Protein AF-A0A2H5BZU1-F1 (afdb_monomer)

Solvent-accessible surface area (backbone atoms only — not comparable to full-atom values): 8465 Å² total; per-residue (Å²): 133,82,84,76,58,63,71,73,36,45,44,80,46,77,59,85,94,47,64,49,40,41,30,18,64,92,43,59,83,38,69,68,54,42,53,54,49,52,53,50,40,70,77,38,72,88,54,76,69,41,77,36,50,61,65,59,49,51,52,54,53,47,52,53,61,74,55,50,79,77,70,82,76,80,48,78,86,78,56,90,83,69,54,72,68,55,54,50,56,51,50,51,55,52,48,35,58,75,69,67,52,92,76,86,80,85,75,86,52,72,82,61,46,72,84,14,84,90,60,76,66,75,76,79,80,86,84,82,83,83,132

Sequence (131 aa):
MDKYNLKDALLFISRGDTHEILIETNQRTRPDVQSNLQELLKLYPDINPKVVSLSELQEAGQDEKNRGPKERIIHLKDLADVSESEKKVLSYFETARKLGASDIHFLISESICHERCNSDPHPTPEIRSRG

pLDDT: mean 72.12, std 15.35, range [36.94, 91.88]

Structure (mmCIF, N/CA/C/O backbone):
data_AF-A0A2H5BZU1-F1
#
_entry.id   AF-A0A2H5BZU1-F1
#
loop_
_atom_site.group_PDB
_atom_site.id
_atom_site.type_symbol
_atom_site.label_atom_id
_atom_site.label_alt_id
_atom_site.label_comp_id
_atom_site.label_asym_id
_atom_site.label_entity_id
_atom_site.label_seq_id
_atom_site.pdbx_PDB_ins_code
_atom_site.Cartn_x
_atom_site.Cartn_y
_atom_site.Cartn_z
_atom_site.occupancy
_atom_site.B_iso_or_equiv
_atom_site.auth_seq_id
_atom_site.auth_comp_id
_atom_site.auth_asym_id
_atom_site.auth_atom_id
_atom_site.pdbx_PDB_model_num
ATOM 1 N N . MET A 1 1 ? 33.506 -2.969 -10.829 1.00 36.94 1 MET A N 1
ATOM 2 C CA . MET A 1 1 ? 32.266 -3.609 -11.311 1.00 36.94 1 MET A CA 1
ATOM 3 C C . MET A 1 1 ? 31.172 -3.214 -10.349 1.00 36.94 1 MET A C 1
ATOM 5 O O . MET A 1 1 ? 31.070 -3.786 -9.269 1.00 36.94 1 MET A O 1
ATOM 9 N N . ASP A 1 2 ? 30.458 -2.155 -10.697 1.00 43.38 2 ASP A N 1
ATOM 10 C CA . ASP A 1 2 ? 29.405 -1.570 -9.880 1.00 43.38 2 ASP A CA 1
ATOM 11 C C . ASP A 1 2 ? 28.259 -2.576 -9.720 1.00 43.38 2 ASP A C 1
ATOM 13 O O . ASP A 1 2 ? 27.741 -3.125 -10.693 1.00 43.38 2 ASP A O 1
ATOM 17 N N . LYS A 1 3 ? 27.907 -2.891 -8.469 1.00 43.06 3 LYS A N 1
ATOM 18 C CA . LYS A 1 3 ? 26.750 -3.730 -8.139 1.00 43.06 3 LYS A CA 1
ATOM 19 C C . LYS A 1 3 ? 25.486 -2.914 -8.417 1.00 43.06 3 LYS A C 1
ATOM 21 O O . LYS A 1 3 ? 24.980 -2.244 -7.524 1.00 43.06 3 LYS A O 1
ATOM 26 N N . TYR A 1 4 ? 24.995 -2.948 -9.651 1.00 53.66 4 TYR A N 1
ATOM 27 C CA . TYR A 1 4 ? 23.706 -2.349 -9.994 1.00 53.66 4 TYR A CA 1
ATOM 28 C C . TYR A 1 4 ? 22.586 -3.071 -9.238 1.00 53.66 4 TYR A C 1
ATOM 30 O O . TYR A 1 4 ? 22.484 -4.299 -9.291 1.00 53.66 4 TYR A O 1
ATOM 38 N N . ASN A 1 5 ? 21.763 -2.319 -8.510 1.00 63.72 5 ASN A N 1
ATOM 39 C CA . ASN A 1 5 ? 20.629 -2.865 -7.779 1.00 63.72 5 ASN A CA 1
ATOM 40 C C . ASN A 1 5 ? 19.533 -3.232 -8.789 1.00 63.72 5 ASN A C 1
ATOM 42 O O . ASN A 1 5 ? 19.166 -2.405 -9.618 1.00 63.72 5 ASN A O 1
ATOM 46 N N . LEU A 1 6 ? 18.990 -4.453 -8.735 1.00 72.25 6 LEU A N 1
ATOM 47 C CA . LEU A 1 6 ? 17.905 -4.876 -9.635 1.00 72.25 6 LEU A CA 1
ATOM 48 C C . LEU A 1 6 ? 16.691 -3.932 -9.542 1.00 72.25 6 LEU A C 1
ATOM 50 O O . LEU A 1 6 ? 15.992 -3.728 -10.530 1.00 72.25 6 LEU A O 1
ATOM 54 N N . LYS A 1 7 ? 16.511 -3.285 -8.381 1.00 70.56 7 LYS A N 1
ATOM 55 C CA . LYS A 1 7 ? 15.482 -2.266 -8.136 1.00 70.56 7 LYS A CA 1
ATOM 56 C C . LYS A 1 7 ? 15.614 -1.009 -8.997 1.00 70.56 7 LYS A C 1
ATOM 58 O O . LYS A 1 7 ? 14.635 -0.288 -9.100 1.00 70.56 7 LYS A O 1
ATOM 63 N N . ASP A 1 8 ? 16.774 -0.757 -9.603 1.00 79.56 8 ASP A N 1
ATOM 64 C CA . ASP A 1 8 ? 16.993 0.371 -10.521 1.00 79.56 8 ASP A CA 1
ATOM 65 C C . ASP A 1 8 ? 16.670 0.002 -11.983 1.00 79.56 8 ASP A C 1
ATOM 67 O O . ASP A 1 8 ? 16.824 0.825 -12.885 1.00 79.56 8 ASP A O 1
ATOM 71 N N . ALA A 1 9 ? 16.260 -1.245 -12.239 1.00 84.88 9 ALA A N 1
ATOM 72 C CA . ALA A 1 9 ? 16.025 -1.779 -13.580 1.00 84.88 9 ALA A CA 1
ATOM 73 C C . ALA A 1 9 ? 14.658 -2.460 -13.738 1.00 84.88 9 ALA A C 1
ATOM 75 O O . ALA A 1 9 ? 14.076 -2.426 -14.822 1.00 84.88 9 ALA A O 1
ATOM 76 N N . LEU A 1 10 ? 14.155 -3.083 -12.671 1.00 88.69 10 LEU A N 1
ATOM 77 C CA . LEU A 1 10 ? 12.890 -3.804 -12.635 1.00 88.69 10 LEU A CA 1
ATOM 78 C C . LEU A 1 10 ? 12.210 -3.555 -11.289 1.00 88.69 10 LEU A C 1
ATOM 80 O O . LEU A 1 10 ? 12.791 -3.813 -10.233 1.00 88.69 10 LEU A O 1
ATOM 84 N N . LEU A 1 11 ? 10.966 -3.091 -11.333 1.00 88.06 11 LEU A N 1
ATOM 85 C CA . LEU A 1 11 ? 10.141 -2.881 -10.152 1.00 88.06 11 LEU A CA 1
ATOM 86 C C . LEU A 1 11 ? 8.816 -3.622 -10.320 1.00 88.06 11 LEU A C 1
ATOM 88 O O . LEU A 1 11 ? 8.117 -3.455 -11.317 1.00 88.06 11 LEU A O 1
ATOM 92 N N . PHE A 1 12 ? 8.477 -4.435 -9.328 1.00 87.00 12 PHE A N 1
ATOM 93 C CA . PHE A 1 12 ? 7.174 -5.073 -9.214 1.00 87.00 12 PHE A CA 1
ATOM 94 C C . PHE A 1 12 ? 6.383 -4.377 -8.115 1.00 87.00 12 PHE A C 1
ATOM 96 O O . PHE A 1 12 ? 6.884 -4.225 -7.002 1.00 87.00 12 PHE A O 1
ATOM 103 N N . ILE A 1 13 ? 5.165 -3.965 -8.445 1.00 83.50 13 ILE A N 1
ATOM 104 C CA . ILE A 1 13 ? 4.262 -3.219 -7.576 1.00 83.50 13 ILE A CA 1
ATOM 105 C C . ILE A 1 13 ? 3.008 -4.069 -7.382 1.00 83.50 13 ILE A C 1
ATOM 107 O O . ILE A 1 13 ? 2.349 -4.438 -8.354 1.00 83.50 13 ILE A O 1
ATOM 111 N N . SER A 1 14 ? 2.658 -4.359 -6.128 1.00 78.50 14 SER A N 1
ATOM 112 C CA . SER A 1 14 ? 1.437 -5.092 -5.772 1.00 78.50 14 SER A CA 1
ATOM 113 C C . SER A 1 14 ? 0.531 -4.205 -4.918 1.00 78.50 14 SER A C 1
ATOM 115 O O . SER A 1 14 ? 0.868 -3.809 -3.803 1.00 78.50 14 SER A O 1
ATOM 117 N N . ARG A 1 15 ? -0.638 -3.863 -5.461 1.00 77.19 15 ARG A N 1
ATOM 118 C CA . ARG A 1 15 ? -1.655 -2.998 -4.855 1.00 77.19 15 ARG A CA 1
ATOM 119 C C . ARG A 1 15 ? -2.954 -3.794 -4.711 1.00 77.19 15 ARG A C 1
ATOM 121 O O . ARG A 1 15 ? -3.864 -3.672 -5.532 1.00 77.19 15 ARG A O 1
ATOM 128 N N . GLY A 1 16 ? -3.051 -4.592 -3.647 1.00 71.44 16 GLY A N 1
ATOM 129 C CA . GLY A 1 16 ? -4.201 -5.482 -3.435 1.00 71.44 16 GLY A CA 1
ATOM 130 C C . GLY A 1 16 ? -4.280 -6.519 -4.555 1.00 71.44 16 GLY A C 1
ATOM 131 O O . GLY A 1 16 ? -3.318 -7.245 -4.765 1.00 71.44 16 GLY A O 1
ATOM 132 N N . ASP A 1 17 ? -5.384 -6.535 -5.303 1.00 75.69 17 ASP A N 1
ATOM 133 C CA . ASP A 1 17 ? -5.557 -7.422 -6.464 1.00 75.69 17 ASP A CA 1
ATOM 134 C C . ASP A 1 17 ? -4.888 -6.898 -7.749 1.00 75.69 17 ASP A C 1
ATOM 136 O O . ASP A 1 17 ? -4.773 -7.621 -8.740 1.00 75.69 17 ASP A O 1
ATOM 140 N N . THR A 1 18 ? -4.437 -5.639 -7.759 1.00 77.44 18 THR A N 1
ATOM 141 C CA . THR A 1 18 ? -3.787 -5.035 -8.931 1.00 77.44 18 THR A CA 1
ATOM 142 C C . THR A 1 18 ? -2.274 -5.182 -8.856 1.00 77.44 18 THR A C 1
ATOM 144 O O . THR A 1 18 ? -1.656 -4.883 -7.836 1.00 77.44 18 THR A O 1
ATOM 147 N N . HIS A 1 19 ? -1.674 -5.629 -9.953 1.00 83.81 19 HIS A N 1
ATOM 148 C CA . HIS A 1 19 ? -0.247 -5.891 -10.049 1.00 83.81 19 HIS A CA 1
ATOM 149 C C . HIS A 1 19 ? 0.323 -5.159 -11.264 1.00 83.81 19 HIS A C 1
ATOM 151 O O . HIS A 1 19 ? -0.238 -5.225 -12.357 1.00 83.81 19 HIS A O 1
ATOM 157 N N . GLU A 1 20 ? 1.440 -4.463 -11.077 1.00 87.50 20 GLU A N 1
ATOM 158 C CA . GLU A 1 20 ? 2.120 -3.701 -12.122 1.00 87.50 20 GLU A CA 1
ATOM 159 C C . GLU A 1 20 ? 3.602 -4.089 -12.170 1.00 87.50 20 GLU A C 1
ATOM 161 O O . GLU A 1 20 ? 4.268 -4.219 -11.141 1.00 87.50 20 GLU A O 1
ATOM 166 N N . ILE A 1 21 ? 4.131 -4.261 -13.382 1.00 89.69 21 ILE A N 1
ATOM 167 C CA . ILE A 1 21 ? 5.553 -4.521 -13.624 1.00 89.69 21 ILE A CA 1
ATOM 168 C C . ILE A 1 21 ? 6.119 -3.330 -14.396 1.00 89.69 21 ILE A C 1
ATOM 170 O O . ILE A 1 21 ? 5.655 -3.035 -15.498 1.00 89.69 21 ILE A O 1
ATOM 174 N N . LEU A 1 22 ? 7.123 -2.661 -13.832 1.00 90.19 22 LEU A N 1
ATOM 175 C CA . LEU A 1 22 ? 7.836 -1.547 -14.453 1.00 90.19 22 LEU A CA 1
ATOM 176 C C . LEU A 1 22 ? 9.262 -1.969 -14.814 1.00 90.19 22 LEU A C 1
ATOM 178 O O . LEU A 1 22 ? 9.968 -2.551 -13.992 1.00 90.19 22 LEU A O 1
ATOM 182 N N . ILE A 1 23 ? 9.693 -1.646 -16.032 1.00 91.88 23 ILE A N 1
ATOM 183 C CA . ILE A 1 23 ? 11.034 -1.953 -16.543 1.00 91.88 23 ILE A CA 1
ATOM 184 C C . ILE A 1 23 ? 11.688 -0.664 -17.019 1.00 91.88 23 ILE A C 1
ATOM 186 O O . ILE A 1 23 ? 11.092 0.088 -17.790 1.00 91.88 23 ILE A O 1
ATOM 190 N N . GLU A 1 24 ? 12.935 -0.432 -16.623 1.00 91.00 24 GLU A N 1
ATOM 191 C CA . GLU A 1 24 ? 13.690 0.717 -17.108 1.00 91.00 24 GLU A CA 1
ATOM 192 C C . GLU A 1 24 ? 14.100 0.524 -18.581 1.00 91.00 24 GLU A C 1
ATOM 194 O O . GLU A 1 24 ? 14.585 -0.533 -19.001 1.00 91.00 24 GLU A O 1
ATOM 199 N N . THR A 1 25 ? 13.888 1.569 -19.381 1.00 88.06 25 THR A N 1
ATOM 200 C CA . THR A 1 25 ? 14.036 1.559 -20.844 1.00 88.06 25 THR A CA 1
ATOM 201 C C . THR A 1 25 ? 15.414 1.092 -21.311 1.00 88.06 25 THR A C 1
ATOM 203 O O . THR A 1 25 ? 15.505 0.267 -22.225 1.00 88.06 25 THR A O 1
ATOM 206 N N . ASN A 1 26 ? 16.482 1.595 -20.692 1.00 86.00 26 ASN A N 1
ATOM 207 C CA . ASN A 1 26 ? 17.861 1.324 -21.100 1.00 86.00 26 ASN A CA 1
ATOM 208 C C . ASN A 1 26 ? 18.381 -0.030 -20.601 1.00 86.00 26 ASN A C 1
ATOM 210 O O . ASN A 1 26 ? 19.375 -0.544 -21.110 1.00 86.00 26 ASN A O 1
ATOM 214 N N . GLN A 1 27 ? 17.696 -0.634 -19.635 1.00 84.00 27 GLN A N 1
ATOM 215 C CA . GLN A 1 27 ? 18.112 -1.869 -18.979 1.00 84.00 27 GLN A CA 1
ATOM 216 C C . GLN A 1 27 ? 17.268 -3.086 -19.365 1.00 84.00 27 GLN A C 1
ATOM 218 O O . GLN A 1 27 ? 17.592 -4.208 -18.972 1.00 84.00 27 GLN A O 1
ATOM 223 N N . ARG A 1 28 ? 16.244 -2.902 -20.207 1.00 81.00 28 ARG A N 1
ATOM 224 C CA . ARG A 1 28 ? 15.344 -3.974 -20.661 1.00 81.00 28 ARG A CA 1
ATOM 225 C C . ARG A 1 28 ? 16.045 -5.139 -21.360 1.00 81.00 28 ARG A C 1
ATOM 227 O O . ARG A 1 28 ? 15.513 -6.237 -21.360 1.00 81.00 28 ARG A O 1
ATOM 234 N N . THR A 1 29 ? 17.197 -4.928 -21.995 1.00 83.50 29 THR A N 1
ATOM 235 C CA . THR A 1 29 ? 17.931 -5.983 -22.721 1.00 83.50 29 THR A CA 1
ATOM 236 C C . THR A 1 29 ? 18.884 -6.768 -21.826 1.00 83.50 29 THR A C 1
ATOM 238 O O . THR A 1 29 ? 19.500 -7.729 -22.288 1.00 83.50 29 THR A O 1
ATOM 241 N N . ARG A 1 30 ? 19.023 -6.381 -20.551 1.00 85.06 30 ARG A N 1
ATOM 242 C CA . ARG A 1 30 ? 19.915 -7.075 -19.630 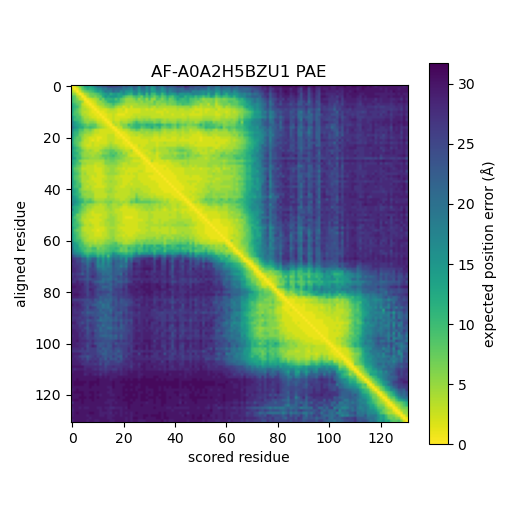1.00 85.06 30 ARG A CA 1
ATOM 243 C C . ARG A 1 30 ? 19.399 -8.494 -19.341 1.00 85.06 30 ARG A C 1
ATOM 245 O O . ARG A 1 30 ? 18.204 -8.673 -19.097 1.00 85.06 30 ARG A O 1
ATOM 252 N N . PRO A 1 31 ? 20.282 -9.507 -19.326 1.00 84.25 31 PRO A N 1
ATOM 253 C CA . PRO A 1 31 ? 19.879 -10.905 -19.173 1.00 84.25 31 PRO A CA 1
ATOM 254 C C . PRO A 1 31 ? 19.283 -11.219 -17.793 1.00 84.25 31 PRO A C 1
ATOM 256 O O . PRO A 1 31 ? 18.370 -12.037 -17.682 1.00 84.25 31 PRO A O 1
ATOM 259 N N . ASP A 1 32 ? 19.756 -10.552 -16.741 1.00 86.06 32 ASP A N 1
ATOM 260 C CA . ASP A 1 32 ? 19.226 -10.680 -15.382 1.00 86.06 32 ASP A CA 1
ATOM 261 C C . ASP A 1 32 ? 17.823 -10.070 -15.256 1.00 86.06 32 ASP A C 1
ATOM 263 O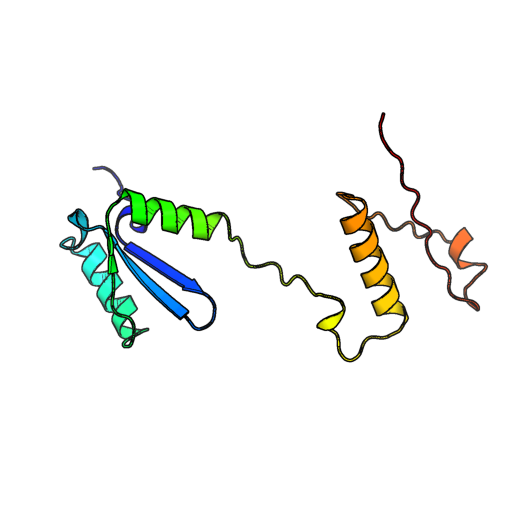 O . ASP A 1 32 ? 16.922 -10.715 -14.720 1.00 86.06 32 ASP A O 1
ATOM 267 N N . VAL A 1 33 ? 17.603 -8.882 -15.824 1.00 86.19 33 VAL A N 1
ATOM 268 C CA . VAL A 1 33 ? 16.281 -8.235 -15.890 1.00 86.19 33 VAL A CA 1
ATOM 269 C C . VAL A 1 33 ? 15.292 -9.095 -16.677 1.00 86.19 33 VAL A C 1
ATOM 271 O O . VAL A 1 33 ? 14.182 -9.328 -16.210 1.00 86.19 33 VAL A O 1
ATOM 274 N N . GLN A 1 34 ? 15.702 -9.626 -17.832 1.00 87.06 34 GLN A N 1
ATOM 275 C CA . GLN A 1 34 ? 14.872 -10.505 -18.664 1.00 87.06 34 GLN A CA 1
ATOM 276 C C . GLN A 1 34 ? 14.484 -11.804 -17.949 1.00 87.06 34 GLN A C 1
ATOM 278 O O . GLN A 1 34 ? 13.329 -12.218 -18.021 1.00 87.06 34 GLN A O 1
ATOM 283 N N . SER A 1 35 ? 15.420 -12.424 -17.226 1.00 86.19 35 SER A N 1
ATOM 284 C CA . SER A 1 35 ? 15.147 -13.657 -16.475 1.00 86.19 35 SER A CA 1
ATOM 285 C C . SER A 1 35 ? 14.107 -13.425 -15.374 1.00 86.19 35 SER A C 1
ATOM 287 O O . SER A 1 35 ? 13.136 -14.172 -15.280 1.00 86.19 35 SER A O 1
ATOM 289 N N . ASN A 1 36 ? 14.259 -12.344 -14.598 1.00 86.19 36 ASN A N 1
ATOM 290 C CA . ASN A 1 36 ? 13.309 -11.978 -13.541 1.00 86.19 36 ASN A CA 1
ATOM 291 C C . ASN A 1 36 ? 11.950 -11.544 -14.111 1.00 86.19 36 ASN A C 1
ATOM 293 O O . ASN A 1 36 ? 10.905 -11.892 -13.570 1.00 86.19 36 ASN A O 1
ATOM 297 N N . LEU A 1 37 ? 11.946 -10.818 -15.231 1.00 87.25 37 LEU A N 1
ATOM 298 C CA . LEU A 1 37 ? 10.717 -10.442 -15.922 1.00 87.25 37 LEU A CA 1
ATOM 299 C C . LEU A 1 37 ? 9.938 -11.677 -16.386 1.00 87.25 37 LEU A C 1
ATOM 301 O O . LEU A 1 37 ? 8.728 -11.742 -16.195 1.00 87.25 37 LEU A O 1
ATOM 305 N N . GLN A 1 38 ? 10.616 -12.667 -16.970 1.00 87.25 38 GLN A N 1
ATOM 306 C CA . GLN A 1 38 ? 9.970 -13.914 -17.380 1.00 87.25 38 GLN A CA 1
ATOM 307 C C . GLN A 1 38 ? 9.389 -14.683 -16.194 1.00 87.25 38 GLN A C 1
ATOM 309 O O . GLN A 1 38 ? 8.321 -15.276 -16.320 1.00 87.25 38 GLN A O 1
ATOM 314 N N . GLU A 1 39 ? 10.070 -14.685 -15.050 1.00 87.31 39 GLU A N 1
ATOM 315 C CA . GLU A 1 39 ? 9.555 -15.303 -13.829 1.00 87.31 39 GLU A CA 1
ATOM 316 C C . GLU A 1 39 ? 8.286 -14.594 -13.332 1.00 87.31 39 GLU A C 1
ATOM 318 O O . GLU A 1 39 ? 7.284 -15.256 -13.062 1.00 87.31 39 GLU A O 1
ATOM 323 N N . LEU A 1 40 ? 8.268 -13.256 -13.334 1.00 85.88 40 LEU A N 1
ATOM 324 C CA . LEU A 1 40 ? 7.079 -12.471 -12.989 1.00 85.88 40 LEU A CA 1
ATOM 325 C C . LEU A 1 40 ? 5.917 -12.699 -13.964 1.00 85.88 40 LEU A C 1
ATOM 327 O O . LEU A 1 40 ? 4.785 -12.855 -13.521 1.00 85.88 40 LEU A O 1
ATOM 331 N N . LEU A 1 41 ? 6.176 -12.784 -15.271 1.00 87.50 41 LEU A N 1
ATOM 332 C CA . LEU A 1 41 ? 5.136 -13.050 -16.275 1.00 87.50 41 LEU A CA 1
ATOM 333 C C . LEU A 1 41 ? 4.573 -14.475 -16.191 1.00 87.50 41 LEU A C 1
ATOM 335 O O . LEU A 1 41 ? 3.419 -14.699 -16.542 1.00 87.50 41 LEU A O 1
ATOM 339 N N . LYS A 1 42 ? 5.356 -15.449 -15.708 1.00 87.88 42 LYS A N 1
ATOM 340 C CA . LYS A 1 42 ? 4.845 -16.800 -15.419 1.00 87.88 42 LYS A CA 1
ATOM 341 C C . LYS A 1 42 ? 3.899 -16.807 -14.222 1.00 87.88 42 LYS A C 1
ATOM 343 O O . LYS A 1 42 ? 2.928 -17.555 -14.230 1.00 87.88 42 LYS A O 1
ATOM 348 N N . LEU A 1 43 ? 4.205 -16.011 -13.198 1.00 85.25 43 LEU A N 1
ATOM 349 C CA . LEU A 1 43 ? 3.376 -15.883 -11.998 1.00 85.25 43 LEU A CA 1
ATOM 350 C C . LEU A 1 43 ? 2.124 -15.034 -12.253 1.00 85.25 43 LEU A C 1
ATOM 352 O O . LEU A 1 43 ? 1.078 -15.304 -11.669 1.00 85.25 43 LEU A O 1
ATOM 356 N N . TYR A 1 44 ? 2.226 -14.044 -13.141 1.00 85.50 44 TYR A N 1
ATOM 357 C CA . TYR A 1 44 ? 1.164 -13.094 -13.448 1.00 85.50 44 TYR A CA 1
ATOM 358 C C . TYR A 1 44 ? 1.015 -12.891 -14.969 1.00 85.50 44 TYR A C 1
ATOM 360 O O . TYR A 1 44 ? 1.475 -11.883 -15.514 1.00 85.50 44 TYR A O 1
ATOM 368 N N . PRO A 1 45 ? 0.374 -13.840 -15.671 1.00 82.56 45 PRO A N 1
ATOM 369 C CA . PRO A 1 45 ? 0.287 -13.833 -17.134 1.00 82.56 45 PRO A CA 1
ATOM 370 C C . PRO A 1 45 ? -0.578 -12.698 -17.701 1.00 82.56 45 PRO A C 1
ATOM 372 O O . PRO A 1 45 ? -0.385 -12.303 -18.848 1.00 82.56 45 PRO A O 1
ATOM 375 N N . ASP A 1 46 ? -1.502 -12.152 -16.907 1.00 84.25 46 ASP A N 1
ATOM 376 C CA . ASP A 1 46 ? -2.412 -11.077 -17.324 1.00 84.25 46 ASP A CA 1
ATOM 377 C C . ASP A 1 46 ? -1.797 -9.666 -17.219 1.00 84.25 46 ASP A C 1
ATOM 379 O O . ASP A 1 46 ? -2.425 -8.679 -17.611 1.00 84.25 46 ASP A O 1
ATOM 383 N N . ILE A 1 47 ? -0.570 -9.536 -16.696 1.00 86.94 47 ILE A N 1
ATOM 384 C CA . ILE A 1 47 ? 0.095 -8.235 -16.547 1.00 86.94 47 ILE A CA 1
ATOM 385 C C . ILE A 1 47 ? 0.88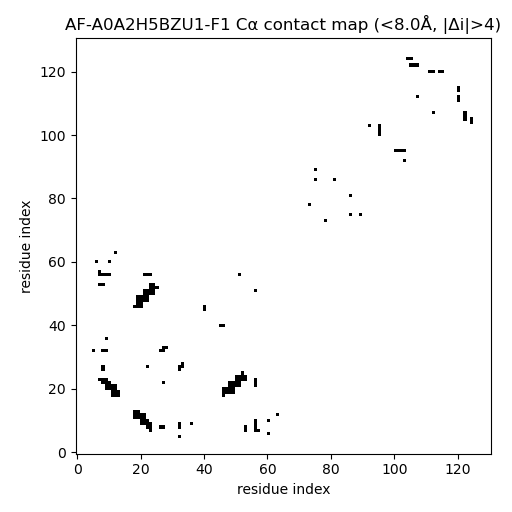1 -7.890 -17.807 1.00 86.94 47 ILE A C 1
ATOM 387 O O . ILE A 1 47 ? 1.806 -8.596 -18.205 1.00 86.94 47 ILE A O 1
ATOM 391 N N . ASN A 1 48 ? 0.600 -6.711 -18.360 1.00 87.69 48 ASN A N 1
ATOM 392 C CA . ASN A 1 48 ? 1.439 -6.109 -19.389 1.00 87.69 48 ASN A CA 1
ATOM 393 C C . ASN A 1 48 ? 2.537 -5.248 -18.742 1.00 87.69 48 ASN A C 1
ATOM 395 O O . ASN A 1 48 ? 2.217 -4.251 -18.088 1.00 87.69 48 ASN A O 1
ATOM 399 N N . PRO A 1 49 ? 3.827 -5.587 -18.916 1.00 87.69 49 PRO A N 1
ATOM 400 C CA . PRO A 1 49 ? 4.912 -4.818 -18.329 1.00 87.69 49 PRO A CA 1
ATOM 401 C C . PRO A 1 49 ? 5.052 -3.456 -19.016 1.00 87.69 49 PRO A C 1
ATOM 403 O O . PRO A 1 49 ? 5.069 -3.353 -20.245 1.00 87.69 49 PRO A O 1
ATOM 406 N N . LYS A 1 50 ? 5.189 -2.398 -18.214 1.00 91.12 50 LYS A N 1
ATOM 407 C CA . LYS A 1 50 ? 5.346 -1.024 -18.687 1.00 91.12 50 LYS A CA 1
ATOM 408 C C . LYS A 1 50 ? 6.823 -0.652 -18.732 1.00 91.12 50 LYS A C 1
ATOM 410 O O . LYS A 1 50 ? 7.543 -0.766 -17.743 1.00 91.12 50 LYS A O 1
ATOM 415 N N . VAL A 1 51 ? 7.263 -0.166 -19.885 1.00 90.44 51 VAL A N 1
ATOM 416 C CA . VAL A 1 51 ? 8.608 0.388 -20.049 1.00 90.44 51 VAL A CA 1
ATOM 417 C C . VAL A 1 51 ? 8.580 1.858 -19.635 1.00 90.44 51 VAL A C 1
ATOM 419 O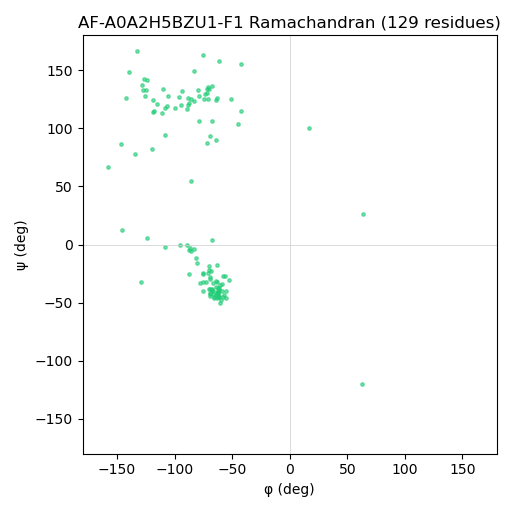 O . VAL A 1 51 ? 7.748 2.616 -20.131 1.00 90.44 51 VAL A O 1
ATOM 422 N N . VAL A 1 52 ? 9.456 2.239 -18.710 1.00 89.75 52 VAL A N 1
ATOM 423 C CA . VAL A 1 52 ? 9.519 3.576 -18.101 1.00 89.75 52 VAL A CA 1
ATOM 424 C C . VAL A 1 52 ? 10.956 4.105 -18.081 1.00 89.75 52 VAL A C 1
ATOM 426 O O . VAL A 1 52 ? 11.916 3.370 -18.340 1.00 89.75 52 VAL A O 1
ATOM 429 N N . SER A 1 53 ? 11.126 5.395 -17.813 1.00 89.62 53 SER A N 1
ATOM 430 C CA . SER A 1 53 ? 12.434 6.004 -17.555 1.00 89.62 53 SER A CA 1
ATOM 431 C C . SER A 1 53 ? 12.965 5.654 -16.158 1.00 89.62 53 SER A C 1
ATOM 433 O O . SER A 1 53 ? 12.216 5.224 -15.278 1.00 89.62 53 SER A O 1
ATOM 435 N N . LEU A 1 54 ? 14.269 5.856 -15.933 1.00 87.62 54 LEU A N 1
ATOM 436 C CA . LEU A 1 54 ? 14.888 5.635 -14.620 1.00 87.62 54 LEU A CA 1
ATOM 437 C C . LEU A 1 54 ? 14.244 6.505 -13.529 1.00 87.62 54 LEU A C 1
ATOM 439 O O . LEU A 1 54 ? 14.011 6.016 -12.428 1.00 87.62 54 LEU A O 1
ATOM 443 N N . SER A 1 55 ? 13.927 7.766 -13.842 1.00 85.00 55 SER A N 1
ATOM 444 C CA . SER A 1 55 ? 13.266 8.689 -12.913 1.00 85.00 55 SER A CA 1
ATOM 445 C C . SER A 1 55 ? 11.899 8.163 -12.485 1.00 85.00 55 SER A C 1
ATOM 447 O O . SER A 1 55 ? 11.666 8.004 -11.293 1.00 85.00 55 SER A O 1
ATOM 449 N N . GLU A 1 56 ? 11.058 7.762 -13.440 1.00 85.12 56 GLU A N 1
ATOM 450 C CA . GLU A 1 56 ? 9.729 7.208 -13.147 1.00 85.12 56 GLU A CA 1
ATOM 451 C C . GLU A 1 56 ? 9.805 5.919 -12.316 1.00 85.12 56 GLU A C 1
ATOM 453 O O . GLU A 1 56 ? 8.985 5.694 -11.426 1.00 85.12 56 GLU A O 1
ATOM 458 N N . LEU A 1 57 ? 10.798 5.064 -12.583 1.00 86.94 57 LEU A N 1
ATOM 459 C CA . LEU A 1 57 ? 11.008 3.826 -11.833 1.00 86.94 57 LEU A CA 1
ATOM 460 C C . LEU A 1 57 ? 11.447 4.105 -10.385 1.00 86.94 57 LEU A C 1
ATOM 462 O O . LEU A 1 57 ? 10.980 3.448 -9.453 1.00 86.94 57 LEU A O 1
ATOM 466 N N . GLN A 1 58 ? 12.304 5.110 -10.183 1.00 84.62 58 GLN A N 1
ATOM 467 C CA . GLN A 1 58 ? 12.728 5.562 -8.857 1.00 84.62 58 GLN A CA 1
ATOM 468 C C . GLN A 1 58 ? 11.594 6.243 -8.087 1.00 84.62 58 GLN A C 1
ATOM 470 O O . GLN A 1 58 ? 11.425 5.962 -6.900 1.00 84.62 58 GLN A O 1
ATOM 475 N N . GLU A 1 59 ? 10.800 7.089 -8.745 1.00 83.12 59 GLU A N 1
ATOM 476 C CA . GLU A 1 59 ? 9.610 7.724 -8.169 1.00 83.12 59 GLU A CA 1
ATOM 477 C C . GLU A 1 59 ? 8.600 6.667 -7.712 1.00 83.12 59 GLU A C 1
ATOM 479 O O . GLU A 1 59 ? 8.169 6.678 -6.558 1.00 83.12 59 GLU A O 1
ATOM 484 N N . ALA A 1 60 ? 8.304 5.679 -8.561 1.00 80.00 60 ALA A N 1
ATOM 485 C CA . ALA A 1 60 ? 7.419 4.573 -8.208 1.00 80.00 60 ALA A CA 1
ATOM 486 C C . ALA A 1 60 ? 7.963 3.735 -7.034 1.00 80.00 60 ALA A C 1
ATOM 488 O O . ALA A 1 60 ? 7.207 3.343 -6.144 1.00 80.00 60 ALA A O 1
ATOM 489 N N . GLY A 1 61 ? 9.279 3.504 -6.987 1.00 77.12 61 GLY A N 1
ATOM 490 C CA . GLY A 1 61 ? 9.934 2.807 -5.878 1.00 77.12 61 GLY A CA 1
ATOM 491 C C . GLY A 1 61 ? 9.953 3.603 -4.565 1.00 77.12 61 GLY A C 1
ATOM 492 O O . GLY A 1 61 ? 9.949 3.009 -3.483 1.00 77.12 61 GLY A O 1
ATOM 493 N N . GLN A 1 62 ? 9.967 4.937 -4.631 1.00 71.88 62 GLN A N 1
ATOM 494 C CA . GLN A 1 62 ? 9.833 5.808 -3.460 1.00 71.88 62 GLN A CA 1
ATOM 495 C C . GLN A 1 62 ? 8.390 5.857 -2.951 1.00 71.88 62 GLN A C 1
ATOM 497 O O . GLN A 1 62 ? 8.189 5.806 -1.738 1.00 71.88 62 GLN A O 1
ATOM 502 N N . ASP A 1 63 ? 7.395 5.892 -3.842 1.00 65.31 63 ASP A N 1
ATOM 503 C CA . ASP A 1 63 ? 5.975 5.841 -3.468 1.00 65.31 63 ASP A CA 1
ATOM 504 C C . ASP A 1 63 ? 5.641 4.517 -2.757 1.00 65.31 63 ASP A C 1
ATOM 506 O O . ASP A 1 63 ? 4.984 4.526 -1.720 1.00 65.31 63 ASP A O 1
ATOM 510 N N . GLU A 1 64 ? 6.187 3.388 -3.229 1.00 64.69 64 GLU A N 1
ATOM 511 C CA . GLU A 1 64 ? 6.082 2.077 -2.563 1.00 64.69 64 GLU A CA 1
ATOM 512 C C . GLU A 1 64 ? 6.741 2.063 -1.172 1.00 64.69 64 GLU A C 1
ATOM 514 O O . GLU A 1 64 ? 6.189 1.507 -0.225 1.00 64.69 64 GLU A O 1
ATOM 519 N N . LYS A 1 65 ? 7.912 2.694 -1.005 1.00 60.97 65 LYS A N 1
ATOM 520 C CA . LYS A 1 65 ? 8.589 2.779 0.304 1.00 60.97 65 LYS A CA 1
ATOM 521 C C . LYS A 1 65 ? 7.871 3.692 1.295 1.00 60.97 65 LYS A C 1
ATOM 523 O O . LYS A 1 65 ? 7.853 3.387 2.485 1.00 60.97 65 LYS A O 1
ATOM 528 N N . ASN A 1 66 ? 7.319 4.808 0.822 1.00 53.72 66 ASN A N 1
ATOM 529 C CA . ASN A 1 66 ? 6.553 5.742 1.650 1.00 53.72 66 ASN A CA 1
ATOM 530 C C . ASN A 1 66 ? 5.157 5.195 1.980 1.00 53.72 66 ASN A C 1
ATOM 532 O O . ASN A 1 66 ? 4.609 5.509 3.034 1.00 53.72 66 ASN A O 1
ATOM 536 N N . ARG A 1 67 ? 4.611 4.311 1.138 1.00 53.16 67 ARG A N 1
ATOM 537 C CA . ARG A 1 67 ? 3.451 3.463 1.444 1.00 53.16 67 ARG A CA 1
ATOM 538 C C . ARG A 1 67 ? 3.890 2.178 2.141 1.00 53.16 67 ARG A C 1
ATOM 540 O O . ARG A 1 67 ? 3.537 1.082 1.704 1.00 53.16 67 ARG A O 1
ATOM 547 N N . GLY A 1 68 ? 4.630 2.324 3.247 1.00 47.59 68 GLY A N 1
ATOM 548 C CA . GLY A 1 68 ? 4.868 1.238 4.200 1.00 47.59 68 GLY A CA 1
ATOM 549 C C . GLY A 1 68 ? 3.579 0.444 4.463 1.00 47.59 68 GLY A C 1
ATOM 550 O O . GLY A 1 68 ? 2.492 0.985 4.229 1.00 47.59 68 GLY A O 1
ATOM 551 N N . PRO A 1 69 ? 3.691 -0.834 4.883 1.00 46.78 69 PRO A N 1
ATOM 552 C CA . PRO A 1 69 ? 2.582 -1.790 4.901 1.00 46.78 69 PRO A CA 1
ATOM 553 C C . PRO A 1 69 ? 1.355 -1.071 5.420 1.00 46.78 69 PRO A C 1
ATOM 555 O O . PRO A 1 69 ? 1.431 -0.580 6.542 1.00 46.78 69 PRO A O 1
ATOM 558 N N . LYS A 1 70 ? 0.315 -0.913 4.577 1.00 50.34 70 LYS A N 1
ATOM 559 C CA . LYS A 1 70 ? -0.904 -0.180 4.941 1.00 50.34 70 LYS A CA 1
ATOM 560 C C . LYS A 1 70 ? -1.272 -0.655 6.333 1.00 50.34 70 LYS A C 1
ATOM 562 O O . LYS A 1 70 ? -1.730 -1.793 6.474 1.00 50.34 70 LYS A O 1
ATOM 567 N N . GLU A 1 71 ? -1.000 0.169 7.344 1.00 48.78 71 GLU A N 1
ATOM 568 C CA . GLU A 1 71 ? -1.474 -0.106 8.683 1.00 48.78 71 GLU A CA 1
ATOM 569 C C . GLU A 1 71 ? -2.955 -0.355 8.472 1.00 48.78 71 GLU A C 1
ATOM 571 O O . GLU A 1 71 ? -3.629 0.421 7.783 1.00 48.78 71 GLU A O 1
ATOM 576 N N . ARG A 1 72 ? -3.449 -1.509 8.924 1.00 51.00 72 ARG A N 1
ATOM 577 C CA . ARG A 1 72 ? -4.889 -1.708 8.971 1.00 51.00 72 ARG A CA 1
ATOM 578 C C . ARG A 1 72 ? -5.375 -0.669 9.964 1.00 51.00 72 ARG A C 1
ATOM 580 O O . ARG A 1 72 ? -5.377 -0.911 11.164 1.00 51.00 72 ARG A O 1
ATOM 587 N N . ILE A 1 73 ? -5.690 0.516 9.460 1.00 54.94 73 ILE A N 1
ATOM 588 C CA . ILE A 1 73 ? -6.364 1.555 10.206 1.00 54.94 73 ILE A CA 1
ATOM 589 C C . ILE A 1 73 ? -7.756 0.980 10.393 1.00 54.94 73 ILE A C 1
ATOM 591 O O . ILE A 1 73 ? -8.591 1.038 9.495 1.00 54.94 73 ILE A O 1
ATOM 595 N N . ILE A 1 74 ? -7.949 0.314 11.526 1.00 61.06 74 ILE A N 1
ATOM 596 C CA . ILE A 1 74 ? -9.244 -0.203 11.932 1.00 61.06 74 ILE A CA 1
ATOM 597 C C . ILE A 1 74 ? -10.092 1.033 12.209 1.00 61.06 74 ILE A C 1
ATOM 599 O O . ILE A 1 74 ? -9.860 1.746 13.188 1.00 61.06 74 ILE A O 1
ATOM 603 N N . HIS A 1 75 ? -11.031 1.346 11.321 1.00 62.19 75 HIS A N 1
ATOM 604 C CA . HIS A 1 75 ? -11.998 2.388 11.607 1.00 62.19 75 HIS A CA 1
ATOM 605 C C . HIS A 1 75 ? -13.130 1.801 12.448 1.00 62.19 75 HIS A C 1
ATOM 607 O O . HIS A 1 75 ? -13.507 0.646 12.280 1.00 62.19 75 HIS A O 1
ATOM 613 N N . LEU A 1 76 ? -13.733 2.619 13.315 1.00 60.12 76 LEU A N 1
ATOM 614 C CA . LEU A 1 76 ? -14.862 2.205 14.157 1.00 60.12 76 LEU A CA 1
ATOM 615 C C . LEU A 1 76 ? -16.016 1.577 13.342 1.00 60.12 76 LEU A C 1
ATOM 617 O O . LEU A 1 76 ? -16.703 0.683 13.817 1.00 60.12 76 LEU A O 1
ATOM 621 N N . LYS A 1 77 ? -16.187 2.016 12.089 1.00 64.38 77 LYS A N 1
ATOM 622 C CA . LYS A 1 77 ? -17.163 1.503 11.109 1.00 64.38 77 LYS A CA 1
ATOM 623 C C . LYS A 1 77 ? -16.863 0.097 10.567 1.00 64.38 77 LYS A C 1
ATOM 625 O O . LYS A 1 77 ? -17.766 -0.523 10.019 1.00 64.38 77 LYS A O 1
ATOM 630 N N . ASP A 1 78 ? -15.627 -0.386 10.693 1.00 63.88 78 ASP A N 1
ATOM 631 C CA . ASP A 1 78 ? -15.193 -1.696 10.183 1.00 63.88 78 ASP A CA 1
ATOM 632 C C . ASP A 1 78 ? -15.474 -2.827 11.193 1.00 63.88 78 ASP A C 1
ATOM 634 O O . ASP A 1 78 ? -15.275 -4.004 10.898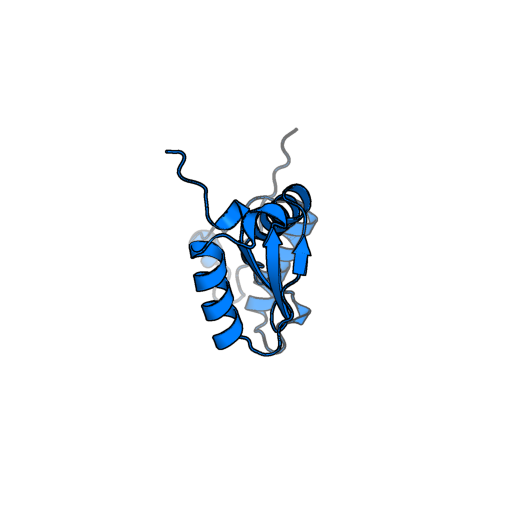 1.00 63.88 78 ASP A O 1
ATOM 638 N N . LEU A 1 79 ? -15.945 -2.476 12.393 1.00 65.62 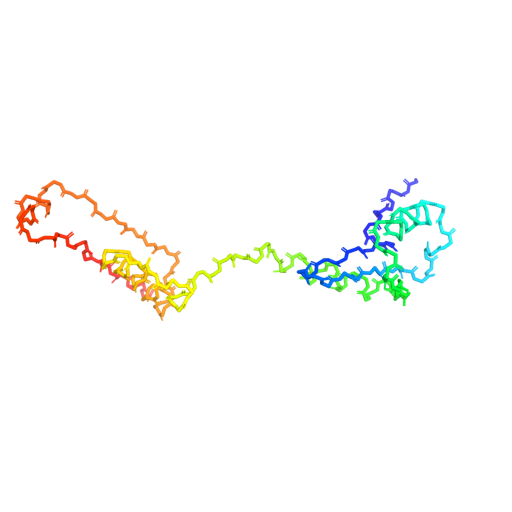79 LEU A N 1
ATOM 639 C CA . LEU A 1 79 ? -16.213 -3.389 13.496 1.00 65.62 79 LEU A CA 1
ATOM 640 C C . LEU A 1 79 ? -17.729 -3.532 13.672 1.00 65.62 79 LEU A C 1
ATOM 642 O O . LEU A 1 79 ? -18.378 -2.708 14.312 1.00 65.62 79 LEU A O 1
ATOM 646 N N . ALA A 1 80 ? -18.296 -4.568 13.051 1.00 61.50 80 ALA A N 1
ATOM 647 C CA . ALA A 1 80 ? -19.741 -4.805 13.032 1.00 61.50 80 ALA A CA 1
ATOM 648 C C . ALA A 1 80 ? -20.297 -5.361 14.358 1.00 61.50 80 ALA A C 1
ATOM 650 O O . ALA A 1 80 ? -21.477 -5.172 14.640 1.00 61.50 80 ALA A O 1
ATOM 651 N N . ASP A 1 81 ? -19.463 -6.018 15.169 1.00 64.88 81 ASP A N 1
ATOM 652 C CA . ASP A 1 81 ? -19.874 -6.664 16.419 1.00 64.88 81 ASP A CA 1
ATOM 653 C C . ASP A 1 81 ? -18.739 -6.575 17.451 1.00 64.88 81 ASP A C 1
ATOM 655 O O . ASP A 1 81 ? -17.850 -7.421 17.507 1.00 64.88 81 ASP A O 1
ATOM 659 N N . VAL A 1 82 ? -18.704 -5.469 18.196 1.00 67.94 82 VAL A N 1
ATOM 660 C CA . VAL A 1 82 ? -17.734 -5.234 19.276 1.00 67.94 82 VAL A CA 1
ATOM 661 C C . VAL A 1 82 ? -18.460 -4.935 20.575 1.00 67.94 82 VAL A C 1
ATOM 663 O O . VAL A 1 82 ? -19.468 -4.220 20.593 1.00 67.94 82 VAL A O 1
ATOM 666 N N . SER A 1 83 ? -17.918 -5.458 21.670 1.00 76.19 83 SER A N 1
ATOM 667 C CA . SER A 1 83 ? -18.398 -5.199 23.023 1.00 76.19 83 SER A CA 1
ATOM 668 C C . SER A 1 83 ? -18.303 -3.709 23.383 1.00 76.19 83 SER A C 1
ATOM 670 O O . SER A 1 83 ? -17.513 -2.946 22.819 1.00 76.19 83 SER A O 1
ATOM 672 N N . GLU A 1 84 ? -19.094 -3.272 24.365 1.00 77.44 84 GLU A N 1
ATOM 673 C CA . GLU A 1 84 ? -19.086 -1.875 24.828 1.00 77.44 84 GLU A CA 1
ATOM 674 C C . GLU A 1 84 ? -17.698 -1.430 25.326 1.00 77.44 84 GLU A C 1
ATOM 676 O O . GLU A 1 84 ? -17.279 -0.292 25.100 1.00 77.44 84 GLU A O 1
ATOM 681 N N . SER A 1 85 ? -16.936 -2.344 25.931 1.00 73.56 85 SER A N 1
ATOM 682 C CA . SER A 1 85 ? -15.564 -2.097 26.381 1.00 73.56 85 SER A CA 1
ATOM 683 C C . SER A 1 85 ? -14.605 -1.856 25.207 1.00 73.56 85 SER A C 1
ATOM 685 O O . SER A 1 85 ? -13.776 -0.947 25.266 1.00 73.56 85 SER A O 1
ATOM 687 N N . GLU A 1 86 ? -14.745 -2.601 24.108 1.00 74.56 86 GLU A N 1
ATOM 688 C CA . GLU A 1 86 ? -13.930 -2.425 22.897 1.00 74.56 86 GLU A CA 1
ATOM 689 C C . GLU A 1 86 ? -14.250 -1.108 22.180 1.00 74.56 86 GLU A C 1
ATOM 691 O O . GLU A 1 86 ? -13.333 -0.369 21.810 1.00 74.56 86 GLU A O 1
ATOM 696 N N . LYS A 1 87 ? -15.536 -0.741 22.069 1.00 76.50 87 LYS A N 1
ATOM 697 C CA . LYS A 1 87 ? -15.950 0.579 21.548 1.00 76.50 87 LYS A CA 1
ATOM 698 C C . LYS A 1 87 ? -15.306 1.717 22.333 1.00 76.50 87 LYS A C 1
ATOM 700 O O . LYS A 1 87 ? -14.864 2.714 21.758 1.00 76.50 87 LYS A O 1
ATOM 705 N N . LYS A 1 88 ? -15.214 1.558 23.653 1.00 77.94 88 LYS A N 1
ATOM 706 C CA . LYS A 1 88 ? -14.615 2.555 24.537 1.00 77.94 88 LYS A CA 1
ATOM 707 C C . LYS A 1 88 ? -13.123 2.722 24.280 1.00 77.94 88 LYS A C 1
ATOM 709 O O . LYS A 1 88 ? -12.656 3.852 24.140 1.00 77.94 88 LYS A O 1
ATOM 714 N N . VAL A 1 89 ? -12.396 1.616 24.140 1.00 80.62 89 VAL A N 1
ATOM 715 C CA . VAL A 1 89 ? -10.971 1.630 23.780 1.00 80.62 89 VAL A CA 1
ATOM 716 C C . VAL A 1 89 ? -10.748 2.353 22.448 1.00 80.62 89 VAL A C 1
ATOM 718 O O . VAL A 1 89 ? -9.891 3.231 22.357 1.00 80.62 89 VAL A O 1
ATOM 721 N N . LEU A 1 90 ? -11.575 2.072 21.440 1.00 80.19 90 LEU A N 1
ATOM 722 C CA . LEU A 1 90 ? -11.491 2.721 20.127 1.00 80.19 90 LEU A CA 1
ATOM 723 C C . LEU A 1 90 ? -11.773 4.226 20.190 1.00 80.19 90 LEU A C 1
ATOM 725 O O . LEU A 1 90 ? -11.096 5.009 19.523 1.00 80.19 90 LEU A O 1
ATOM 729 N N . SER A 1 91 ? -12.705 4.655 21.043 1.00 80.19 91 SER A N 1
ATOM 730 C CA . SER A 1 91 ? -12.977 6.083 21.240 1.00 80.19 91 SER A CA 1
ATOM 731 C C . SER A 1 91 ? -11.788 6.848 21.840 1.00 80.19 91 SER A C 1
ATOM 733 O O . SER A 1 91 ? -11.578 8.017 21.497 1.00 80.19 91 SER A O 1
ATOM 735 N N . TYR A 1 92 ? -10.957 6.205 22.674 1.00 83.00 92 TYR A N 1
ATOM 736 C CA . TYR A 1 92 ? -9.716 6.813 23.163 1.00 83.00 92 TYR A CA 1
ATOM 737 C C . TYR A 1 92 ? -8.707 7.018 22.034 1.00 83.00 92 TYR A C 1
ATOM 739 O O . TYR A 1 92 ? -8.124 8.098 21.942 1.00 83.00 92 TYR A O 1
ATOM 747 N N . PHE A 1 93 ? -8.554 6.042 21.134 1.00 83.69 93 PHE A N 1
ATOM 748 C CA . PHE A 1 93 ? -7.693 6.185 19.956 1.00 83.69 93 PHE A CA 1
ATOM 749 C C . PHE A 1 93 ? -8.177 7.300 19.018 1.00 83.69 93 PHE A C 1
ATOM 751 O O . PHE A 1 93 ? -7.375 8.117 18.563 1.00 83.69 93 PHE A O 1
ATOM 758 N N . GLU A 1 94 ? -9.487 7.402 18.768 1.00 81.00 94 GLU A N 1
ATOM 759 C CA . GLU A 1 94 ? -10.035 8.508 17.973 1.00 81.00 94 GLU A CA 1
ATOM 760 C C . GLU A 1 94 ? -9.790 9.872 18.622 1.00 81.00 94 GLU A C 1
ATOM 762 O O . GLU A 1 94 ? -9.462 10.839 17.929 1.00 81.00 94 GLU A O 1
ATOM 767 N N . THR A 1 95 ? -9.942 9.953 19.944 1.00 81.75 95 THR A N 1
ATOM 768 C CA . THR A 1 95 ? -9.711 11.180 20.711 1.00 81.75 95 THR A CA 1
ATOM 769 C C . THR A 1 95 ? -8.238 11.573 20.675 1.00 81.75 95 THR A C 1
ATOM 771 O O . THR A 1 95 ? -7.929 12.719 20.362 1.00 81.75 95 THR A O 1
ATOM 774 N N . ALA A 1 96 ? -7.324 10.626 20.896 1.00 82.88 96 ALA A N 1
ATOM 775 C CA . ALA A 1 96 ? -5.885 10.850 20.798 1.00 82.88 96 ALA A CA 1
ATOM 776 C C . ALA A 1 96 ? -5.490 11.371 19.410 1.00 82.88 96 ALA A C 1
ATOM 778 O O . ALA A 1 96 ? -4.772 12.364 19.306 1.00 82.88 96 ALA A O 1
ATOM 779 N N . ARG A 1 97 ? -6.053 10.787 18.343 1.00 80.06 97 ARG A N 1
ATOM 780 C CA . ARG A 1 97 ? -5.842 11.261 16.970 1.00 80.06 97 ARG A CA 1
ATOM 781 C C . ARG A 1 97 ? -6.368 12.681 16.754 1.00 80.06 97 ARG A C 1
ATOM 783 O O . ARG A 1 97 ? -5.672 13.491 16.153 1.00 80.06 97 ARG A O 1
ATOM 790 N N . LYS A 1 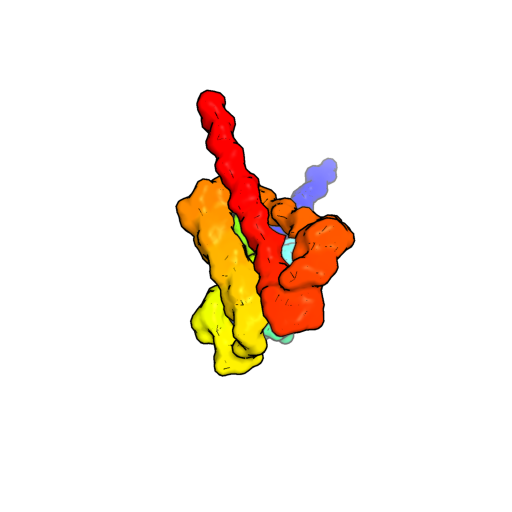98 ? -7.577 13.002 17.237 1.00 78.69 98 LYS A N 1
ATOM 791 C CA . LYS A 1 98 ? -8.140 14.368 17.158 1.00 78.69 98 LYS A CA 1
ATOM 792 C C . LYS A 1 98 ? -7.272 15.391 17.890 1.00 78.69 98 LYS A C 1
ATOM 794 O O . LYS A 1 98 ? -7.181 16.530 17.449 1.00 78.69 98 LYS A O 1
ATOM 799 N N . LEU A 1 99 ? -6.653 14.980 18.992 1.00 81.31 99 LEU A N 1
ATOM 800 C CA . LEU A 1 99 ? -5.783 15.820 19.809 1.00 81.31 99 LEU A CA 1
ATOM 801 C C . LEU A 1 99 ? -4.325 15.837 19.323 1.00 81.31 99 LEU A C 1
ATOM 803 O O . LEU A 1 99 ? -3.516 16.559 19.896 1.00 81.31 99 LEU A O 1
ATOM 807 N N . GLY A 1 100 ? -3.983 15.070 18.281 1.00 80.50 100 GLY A N 1
ATOM 808 C CA . GLY A 1 100 ? -2.615 14.969 17.770 1.00 80.50 100 GLY A CA 1
ATOM 809 C C . GLY A 1 100 ? -1.629 14.359 18.772 1.00 80.50 100 GLY A C 1
ATOM 810 O O . GLY A 1 100 ? -0.444 14.678 18.728 1.00 80.50 100 GLY A O 1
ATOM 811 N N . ALA A 1 101 ? -2.107 13.524 19.698 1.00 78.12 101 ALA A N 1
ATOM 812 C CA . ALA A 1 101 ? -1.262 12.874 20.692 1.00 78.12 101 ALA A CA 1
ATOM 813 C C . ALA A 1 101 ? -0.384 11.793 20.038 1.00 78.12 101 ALA A C 1
ATOM 815 O O . ALA A 1 101 ? -0.876 11.003 19.232 1.00 78.12 101 ALA A O 1
ATOM 816 N N . SER A 1 102 ? 0.901 11.749 20.404 1.00 76.75 102 SER A N 1
ATOM 817 C CA . SER A 1 102 ? 1.846 10.732 19.919 1.00 76.75 102 SER A CA 1
ATOM 818 C C . SER A 1 102 ? 1.676 9.385 20.620 1.00 76.75 102 SER A C 1
ATOM 820 O O . SER A 1 102 ? 1.864 8.346 19.999 1.00 76.75 102 SER A O 1
ATOM 822 N N . ASP A 1 103 ? 1.295 9.410 21.899 1.00 74.12 103 ASP A N 1
ATOM 823 C CA . ASP A 1 103 ? 1.275 8.244 22.777 1.00 74.12 103 ASP A CA 1
ATOM 824 C C . ASP A 1 103 ? 0.035 8.250 23.676 1.00 74.12 103 ASP A C 1
ATOM 826 O O . ASP A 1 103 ? -0.461 9.303 24.088 1.00 74.12 103 ASP A O 1
ATOM 830 N N . ILE A 1 104 ? -0.448 7.054 24.019 1.00 80.38 104 ILE A N 1
ATOM 831 C CA . ILE A 1 104 ? -1.531 6.843 24.984 1.00 80.38 104 ILE A CA 1
ATOM 832 C C . ILE A 1 104 ? -0.975 6.001 26.132 1.00 80.38 104 ILE A C 1
ATOM 834 O O . ILE A 1 104 ? -0.647 4.830 25.951 1.00 80.38 104 ILE A O 1
ATOM 838 N N . HIS A 1 105 ? -0.889 6.587 27.325 1.00 80.38 105 HIS A N 1
ATOM 839 C CA . HIS A 1 105 ? -0.455 5.883 28.531 1.00 80.38 105 HIS A CA 1
ATOM 840 C C . HIS A 1 105 ? -1.664 5.462 29.367 1.00 80.38 105 HIS A C 1
ATOM 842 O O . HIS A 1 105 ? -2.400 6.304 29.881 1.00 80.38 105 HIS A O 1
ATOM 848 N N . PHE A 1 106 ? -1.849 4.154 29.539 1.00 78.12 106 PHE A N 1
ATOM 849 C CA . PHE A 1 106 ? -2.828 3.613 30.478 1.00 78.12 106 PHE A CA 1
ATOM 850 C C . PHE A 1 106 ? -2.188 3.469 31.858 1.00 78.12 106 PHE A C 1
ATOM 852 O O . PHE A 1 106 ? -1.192 2.767 32.019 1.00 78.12 106 PHE A O 1
ATOM 859 N N . LEU A 1 107 ? -2.769 4.129 32.857 1.00 77.94 107 LEU A N 1
ATOM 860 C CA . LEU A 1 107 ? -2.396 3.945 34.255 1.00 77.94 107 LEU A CA 1
ATOM 861 C C . LEU A 1 107 ? -3.340 2.915 34.875 1.00 77.94 107 LEU A C 1
ATOM 863 O O . LEU A 1 107 ? -4.552 3.125 34.907 1.00 77.94 107 LEU A O 1
ATOM 867 N N . ILE A 1 108 ? -2.782 1.809 35.361 1.00 72.00 108 ILE A N 1
ATOM 868 C CA . ILE A 1 108 ? -3.515 0.791 36.115 1.00 72.00 108 ILE A CA 1
ATOM 869 C C . ILE A 1 108 ? -3.010 0.868 37.555 1.00 72.00 108 ILE A C 1
ATOM 871 O O . ILE A 1 108 ? -1.841 0.581 37.809 1.00 72.00 108 ILE A O 1
ATOM 875 N N . SER A 1 109 ? -3.861 1.288 38.492 1.00 61.94 109 SER A N 1
ATOM 876 C CA . SER A 1 109 ? -3.528 1.325 39.920 1.00 61.94 109 SER A CA 1
ATOM 877 C C . SER A 1 109 ? -4.566 0.576 40.755 1.00 61.94 109 SER A C 1
ATOM 879 O O . SER A 1 109 ? -5.769 0.643 40.498 1.00 61.94 109 SER A O 1
ATOM 881 N N . GLU A 1 110 ? -4.098 -0.126 41.791 1.00 59.16 110 GLU A N 1
ATOM 882 C CA . GLU A 1 110 ? -4.958 -0.906 42.694 1.00 59.16 110 GLU A CA 1
ATOM 883 C C . GLU A 1 110 ? -5.961 -0.032 43.463 1.00 59.16 110 GLU A C 1
ATOM 885 O O . GLU A 1 110 ? -7.092 -0.454 43.700 1.00 59.16 110 GLU A O 1
ATOM 890 N N . SER A 1 111 ? -5.592 1.212 43.790 1.00 53.78 111 SER A N 1
ATOM 891 C CA . SER A 1 111 ? -6.468 2.171 44.477 1.00 53.78 111 SER A CA 1
ATOM 892 C C . SER A 1 111 ? -7.609 2.701 43.602 1.00 53.78 111 SER A C 1
ATOM 894 O O . SER A 1 111 ? -8.643 3.080 44.135 1.00 53.78 111 SER A O 1
ATOM 896 N N . ILE A 1 112 ? -7.463 2.684 42.272 1.00 52.62 112 ILE A N 1
ATOM 897 C CA . ILE A 1 112 ? -8.534 3.046 41.326 1.00 52.62 112 ILE A CA 1
ATOM 898 C C . ILE A 1 112 ? -9.405 1.822 40.983 1.00 52.62 112 ILE A C 1
ATOM 900 O O . ILE A 1 112 ? -10.587 1.973 40.669 1.00 52.62 112 ILE A O 1
ATOM 904 N N . CYS A 1 113 ? -8.864 0.603 41.096 1.00 45.28 113 CYS A N 1
ATOM 905 C CA . CYS A 1 113 ? -9.630 -0.636 40.924 1.00 45.28 113 CYS A CA 1
ATOM 906 C C . CYS A 1 113 ? -10.584 -0.926 42.096 1.00 45.28 113 CYS A C 1
ATOM 908 O O . CYS A 1 113 ? -11.657 -1.486 41.877 1.00 45.28 113 CYS A O 1
ATOM 910 N N . HIS A 1 114 ? -10.247 -0.534 43.331 1.00 40.91 114 HIS A N 1
ATOM 911 C CA . HIS A 1 114 ? -11.020 -0.953 44.510 1.00 40.91 114 HIS A CA 1
ATOM 912 C C . HIS A 1 114 ? -12.423 -0.322 44.613 1.00 40.91 114 HIS A C 1
ATOM 914 O O . HIS A 1 114 ? -13.313 -0.902 45.230 1.00 40.91 114 HIS A O 1
ATOM 920 N N . GLU A 1 115 ? -12.668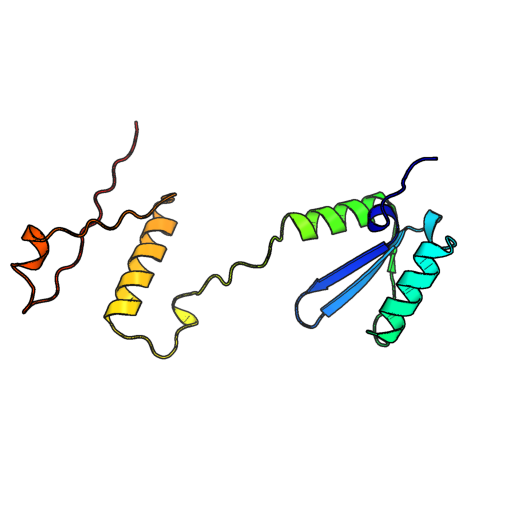 0.822 43.969 1.00 37.38 115 GLU A N 1
ATOM 921 C CA . GLU A 1 115 ? -13.948 1.547 44.085 1.00 37.38 115 GLU A CA 1
ATOM 922 C C . GLU A 1 115 ? -14.947 1.219 42.967 1.00 37.38 115 GLU A C 1
ATOM 924 O O . GLU A 1 115 ? -16.051 1.761 42.923 1.00 37.38 115 GLU A O 1
ATOM 929 N N . ARG A 1 116 ? -14.569 0.342 42.032 1.00 42.81 116 ARG A N 1
ATOM 930 C CA . ARG A 1 116 ? -15.343 0.120 40.806 1.00 42.81 116 ARG A CA 1
ATOM 931 C C . ARG A 1 116 ? -15.323 -1.318 40.283 1.00 42.81 116 ARG A C 1
ATOM 933 O O . ARG A 1 116 ? -15.874 -1.578 39.221 1.00 42.81 116 ARG A O 1
ATOM 940 N N . CYS A 1 117 ? -14.853 -2.292 41.060 1.00 41.69 117 CYS A N 1
ATOM 941 C CA . CYS A 1 117 ? -15.055 -3.714 40.736 1.00 41.69 117 CYS A CA 1
ATOM 942 C C . CYS A 1 117 ? -16.529 -4.189 40.824 1.00 41.69 117 CYS A C 1
ATOM 944 O O . CYS A 1 117 ? -16.795 -5.359 40.582 1.00 41.69 117 CYS A O 1
ATOM 946 N N . ASN A 1 118 ? -17.488 -3.292 41.106 1.00 46.16 118 ASN A N 1
ATOM 947 C CA . ASN A 1 118 ? -18.925 -3.488 40.839 1.00 46.16 118 ASN A CA 1
ATOM 948 C C . ASN A 1 118 ? -19.562 -2.380 39.963 1.00 46.16 118 ASN A C 1
ATOM 950 O O . ASN A 1 118 ? -20.767 -2.410 39.743 1.00 46.16 118 ASN A O 1
ATOM 954 N N . SER A 1 119 ? -18.768 -1.432 39.445 1.00 46.66 119 SER A N 1
ATOM 955 C CA . SER A 1 119 ? -19.205 -0.311 38.592 1.00 46.66 119 SER A CA 1
ATOM 956 C C . SER A 1 119 ? -18.016 0.218 37.767 1.00 46.66 119 SER A C 1
ATOM 958 O O . SER A 1 119 ? -17.518 1.309 38.018 1.00 46.66 119 SER A O 1
ATOM 960 N N . ASP A 1 120 ? -17.523 -0.615 36.852 1.00 50.19 120 ASP A N 1
ATOM 961 C CA . ASP A 1 120 ? -16.517 -0.409 35.787 1.00 50.19 120 ASP A CA 1
ATOM 962 C C . ASP A 1 120 ? -15.585 0.847 35.857 1.00 50.19 120 ASP A C 1
ATOM 964 O O . ASP A 1 120 ? -15.975 1.958 35.465 1.00 50.19 120 ASP A O 1
ATOM 968 N N . PRO A 1 121 ? -14.317 0.719 36.325 1.00 49.81 121 PRO A N 1
ATOM 969 C CA . PRO A 1 121 ? -13.354 1.810 36.421 1.00 49.81 121 PRO A CA 1
ATOM 970 C C . PRO A 1 121 ? -12.710 2.142 35.095 1.00 49.81 121 PRO A C 1
ATOM 972 O O . PRO A 1 121 ? -11.795 1.490 34.607 1.00 49.81 121 PRO A O 1
ATOM 975 N N . HIS A 1 122 ? -13.137 3.271 34.555 1.00 50.31 122 HIS A N 1
ATOM 976 C CA . HIS A 1 122 ? -12.440 3.940 33.474 1.00 50.31 122 HIS A CA 1
ATOM 977 C C . HIS A 1 122 ? -11.136 4.591 33.960 1.00 50.31 122 HIS A C 1
ATOM 979 O O . HIS A 1 122 ? -11.198 5.380 34.908 1.00 50.31 122 HIS A O 1
ATOM 985 N N . PRO A 1 123 ? -9.994 4.359 33.286 1.00 48.16 123 PRO A N 1
ATOM 986 C CA . PRO A 1 123 ? -8.837 5.233 33.409 1.00 48.16 123 PRO A CA 1
ATOM 987 C C . PRO A 1 123 ? -9.150 6.566 32.713 1.00 48.16 123 PRO A C 1
ATOM 989 O O . PRO A 1 123 ? -9.542 6.588 31.544 1.00 48.16 123 PRO A O 1
ATOM 992 N N . THR A 1 124 ? -9.011 7.679 33.432 1.00 52.88 124 THR A N 1
ATOM 993 C CA . THR A 1 124 ? -9.117 9.030 32.861 1.00 52.88 124 THR A CA 1
ATOM 994 C C . THR A 1 124 ? -7.734 9.451 32.356 1.00 52.88 124 THR A C 1
ATOM 996 O O . THR A 1 124 ? -6.806 9.495 33.163 1.00 52.88 124 THR A O 1
ATOM 999 N N . PRO A 1 125 ? -7.551 9.758 31.061 1.00 49.66 125 PRO A N 1
ATOM 1000 C CA . PRO A 1 125 ? -6.268 10.247 30.568 1.00 49.66 125 PRO A CA 1
ATOM 1001 C C . PRO A 1 125 ? -6.043 11.711 30.992 1.00 49.66 125 PRO A C 1
ATOM 1003 O O . PRO A 1 125 ? -6.865 12.577 30.697 1.00 49.66 125 PRO A O 1
ATOM 1006 N N . GLU A 1 126 ? -4.924 12.000 31.666 1.00 55.34 126 GLU A N 1
ATOM 1007 C CA . GLU A 1 126 ? -4.427 13.372 31.852 1.00 55.34 126 GLU A CA 1
ATOM 1008 C C . GLU A 1 126 ? -3.631 13.803 30.613 1.00 55.34 126 GLU A C 1
ATOM 1010 O O . GLU A 1 126 ? -2.649 13.165 30.236 1.00 55.34 126 GLU A O 1
ATOM 1015 N N . ILE A 1 127 ? -4.031 14.914 29.994 1.00 56.72 127 ILE A N 1
ATOM 1016 C CA . ILE A 1 127 ? -3.372 15.480 28.812 1.00 56.72 127 ILE A CA 1
ATOM 1017 C C . ILE A 1 127 ? -2.648 16.752 29.240 1.00 56.72 127 ILE A C 1
ATOM 1019 O O . ILE A 1 127 ? -3.279 17.712 29.679 1.00 56.72 127 ILE A O 1
ATOM 1023 N N . ARG A 1 128 ? -1.318 16.776 29.111 1.00 52.88 128 ARG A N 1
ATOM 1024 C CA . ARG A 1 128 ? -0.505 17.969 29.382 1.00 52.88 128 ARG A CA 1
ATOM 1025 C C . ARG A 1 128 ? -0.016 18.580 28.074 1.00 52.88 128 ARG A C 1
ATOM 1027 O O . ARG A 1 128 ? 0.733 17.948 27.338 1.00 52.88 128 ARG A O 1
ATOM 1034 N N . SER A 1 129 ? -0.405 19.828 27.821 1.00 58.31 129 SER A N 1
ATOM 1035 C 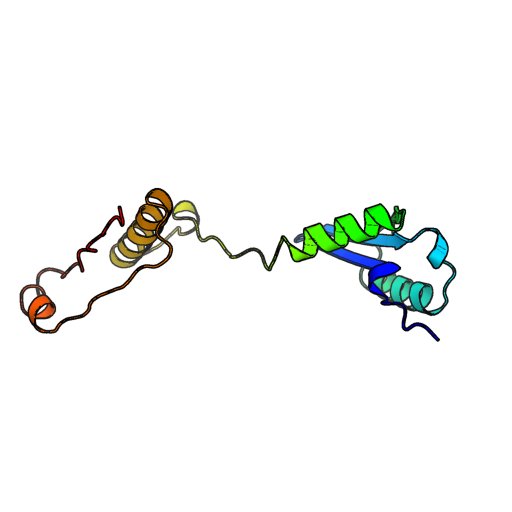CA . SER A 1 129 ? 0.161 20.647 26.745 1.00 58.31 129 SER A CA 1
ATOM 1036 C C . SER A 1 129 ? 1.509 21.207 27.207 1.00 58.31 129 SER A C 1
ATOM 1038 O O . SER A 1 129 ? 1.585 21.796 28.286 1.00 58.31 129 SER A O 1
ATOM 1040 N N . ARG A 1 130 ? 2.582 21.025 26.427 1.00 63.41 130 ARG A N 1
ATOM 1041 C CA . ARG A 1 130 ? 3.822 21.793 26.628 1.00 63.41 130 ARG A CA 1
ATOM 1042 C C . ARG A 1 130 ? 3.645 23.174 25.994 1.00 63.41 130 ARG A C 1
ATOM 1044 O O . ARG A 1 130 ? 3.105 23.262 24.893 1.00 63.41 130 ARG A O 1
ATOM 1051 N N . GLY A 1 131 ? 4.017 24.209 26.749 1.00 56.38 131 GLY A N 1
ATOM 1052 C CA . GLY A 1 131 ? 4.112 25.590 26.269 1.00 56.38 131 GLY A CA 1
ATOM 1053 C C . GLY A 1 131 ? 5.329 25.823 25.389 1.00 56.38 131 GLY A C 1
ATOM 1054 O O . GLY A 1 131 ? 6.181 24.907 25.305 1.00 56.38 131 GLY A O 1
#

Organism: Escherichia coli (NCBI:txid562)

Nearest PDB structures (foldseek):
  5ubw-assembly1_A  TM=3.517E-01  e=9.362E-01  Salmonella enterica subsp. enterica serovar Typhimurium str. LT2
  7ohq-assembly1_b  TM=2.358E-01  e=3.310E+00  Saccharomyces cerevisiae S288C
  8v87-assembly1_b  TM=2.151E-01  e=5.271E+00  Saccharomyces cerevisiae BY4741
  7of1-assembly1_b  TM=2.265E-01  e=7.349E+00  Saccharomyces cerevisiae S288C

Foldseek 3Di:
DDPDDVLLAWDWDDDPPDIAIEGEQVCCPPPVNVVVVVVVCVVPVPYDYHYDHSVVSVVVVVVVVVCPPVDPPDDPVNPPDDDPVVNVVVVVVVVCVVVVHPDDDFDDDPVQCVVDPPPDRDGDDDDDDDD

Mean predicted aligned error: 17.88 Å

Secondary structure (DSSP, 8-state):
-----GGGTEEEEEETTEEEEEEETTTTT-HHHHHHHHHHHHH-TTPPPEEE-HHHHHHHHHHHHHS-S------GGG-SS--HHHHHHHHHHHHHHHTT-S--PPP--HHHHTTTTTS--PPPPP-----

Radius of gyration: 25.07 Å; Cα contacts (8 Å, |Δi|>4): 92; chains: 1; bounding box: 52×42×67 Å